Protein AF-A0A6M5Z4G3-F1 (afdb_monomer)

Foldseek 3Di:
DDDDDPPPPPPPPPDDDDDDDDDDPVVVVVLVVVCVVPVVDDSVNVVVVVVVVVQVVVQVVVPHHDPDPPDDPPPDDDDD

Secondary structure (DSSP, 8-state):
------------------------HHHHHHHHHHHHH-TT--HHHHHHHHHHHHHHHHHHHTTSPPPP-SS---TT----

Organism: NCBI:txid2774151

Structure (mmCIF, N/CA/C/O backbone):
data_AF-A0A6M5Z4G3-F1
#
_entry.id   AF-A0A6M5Z4G3-F1
#
loop_
_atom_site.group_PDB
_atom_site.id
_atom_site.type_symbol
_atom_site.label_atom_id
_atom_site.label_alt_id
_atom_site.label_comp_id
_atom_site.label_asym_id
_atom_site.label_entity_id
_atom_site.label_seq_id
_atom_site.pdbx_PDB_ins_code
_atom_site.Cartn_x
_atom_site.Cartn_y
_atom_site.Cartn_z
_atom_site.occupancy
_atom_site.B_iso_or_equiv
_atom_site.auth_seq_id
_atom_site.auth_comp_id
_atom_site.auth_asym_id
_atom_site.auth_atom_id
_atom_site.pdbx_PDB_model_num
ATOM 1 N N . MET A 1 1 ? -20.784 40.626 19.385 1.00 41.91 1 MET A N 1
ATOM 2 C CA . MET A 1 1 ? -21.431 40.309 18.094 1.00 41.91 1 MET A CA 1
ATOM 3 C C . MET A 1 1 ? -20.318 40.132 17.066 1.00 41.91 1 MET A C 1
ATOM 5 O O . MET A 1 1 ? -19.832 41.114 16.536 1.00 41.91 1 MET A O 1
ATOM 9 N N . THR A 1 2 ? -19.569 39.037 17.196 1.00 48.16 2 THR A N 1
ATOM 10 C CA . THR A 1 2 ? -19.585 37.842 16.322 1.00 48.16 2 THR A CA 1
ATOM 11 C C . THR A 1 2 ? -18.956 38.120 14.956 1.00 48.16 2 THR A C 1
ATOM 13 O O . THR A 1 2 ? -19.619 38.587 14.038 1.00 48.16 2 THR A O 1
ATOM 16 N N . ALA A 1 3 ? -17.655 37.836 14.856 1.00 52.25 3 ALA A N 1
ATOM 17 C CA . ALA A 1 3 ? -16.949 37.720 13.588 1.00 52.25 3 ALA A CA 1
ATOM 18 C C . ALA A 1 3 ? -17.498 36.505 12.814 1.00 52.25 3 ALA A C 1
ATOM 20 O O . ALA A 1 3 ? -17.714 35.457 13.433 1.00 52.25 3 ALA A O 1
ATOM 21 N N . PRO A 1 4 ? -17.732 36.606 11.496 1.00 52.06 4 PRO A N 1
ATOM 22 C CA . PRO A 1 4 ? -18.036 35.438 10.691 1.00 52.06 4 PRO A CA 1
ATOM 23 C C . PRO A 1 4 ? -16.745 34.633 10.526 1.00 52.06 4 PRO A C 1
ATOM 25 O O . PRO A 1 4 ? -15.761 35.112 9.970 1.00 52.06 4 PRO A O 1
ATOM 28 N N . VAL A 1 5 ? -16.740 33.411 11.056 1.00 58.34 5 VAL A N 1
ATOM 29 C CA . VAL A 1 5 ? -15.714 32.424 10.725 1.00 58.34 5 VAL A CA 1
ATOM 30 C C . VAL A 1 5 ? -15.942 32.010 9.279 1.00 58.34 5 VAL A C 1
ATOM 32 O O . VAL A 1 5 ? -16.908 31.323 8.948 1.00 58.34 5 VAL A O 1
ATOM 35 N N . GLU A 1 6 ? -15.076 32.515 8.412 1.00 46.47 6 GLU A N 1
ATOM 36 C CA . GLU A 1 6 ? -14.967 32.122 7.019 1.00 46.47 6 GLU A CA 1
ATOM 37 C C . GLU A 1 6 ? -14.668 30.618 7.001 1.00 46.47 6 GLU A C 1
ATOM 39 O O . GLU A 1 6 ? -13.584 30.161 7.364 1.00 46.47 6 GLU A O 1
ATOM 44 N N . GLN A 1 7 ? -15.694 29.823 6.700 1.00 50.28 7 GLN A N 1
ATOM 45 C CA . GLN A 1 7 ? -15.544 28.392 6.504 1.00 50.28 7 GLN A CA 1
ATOM 46 C C . GLN A 1 7 ? -14.801 28.206 5.188 1.00 50.28 7 GLN A C 1
ATOM 48 O O . GLN A 1 7 ? -15.411 28.171 4.122 1.00 50.28 7 GLN A O 1
ATOM 53 N N . THR A 1 8 ? -13.475 28.114 5.262 1.00 46.59 8 THR A N 1
ATOM 54 C CA . THR A 1 8 ? -12.653 27.616 4.163 1.00 46.59 8 THR A CA 1
ATOM 55 C C . THR A 1 8 ? -13.197 26.240 3.786 1.00 46.59 8 THR A C 1
ATOM 57 O O . THR A 1 8 ? -13.127 25.326 4.616 1.00 46.59 8 THR A O 1
ATOM 60 N N . PRO A 1 9 ? -13.762 26.039 2.581 1.00 47.16 9 PRO A N 1
ATOM 61 C CA . PRO A 1 9 ? -14.104 24.699 2.154 1.00 47.16 9 PRO A CA 1
ATOM 62 C C . PRO A 1 9 ? -12.791 23.927 2.079 1.00 47.16 9 PRO A C 1
ATOM 64 O O . PRO A 1 9 ? -11.882 24.298 1.335 1.00 47.16 9 PRO A O 1
ATOM 67 N N . ALA A 1 10 ? -12.688 22.891 2.914 1.00 51.66 10 ALA A N 1
ATOM 68 C CA . ALA A 1 10 ? -11.626 21.907 2.871 1.00 51.66 10 ALA A CA 1
ATOM 69 C C . ALA A 1 10 ? -11.434 21.509 1.410 1.00 51.66 10 ALA A C 1
ATOM 71 O O . ALA A 1 10 ? -12.310 20.890 0.801 1.00 51.66 10 ALA A O 1
ATOM 72 N N . SER A 1 11 ? -10.316 21.957 0.844 1.00 48.88 11 SER A N 1
ATOM 73 C CA . SER A 1 11 ? -9.908 21.622 -0.504 1.00 48.88 11 SER A CA 1
ATOM 74 C C . SER A 1 11 ? -9.906 20.102 -0.567 1.00 48.88 11 SER A C 1
ATOM 76 O O . SER A 1 11 ? -9.091 19.451 0.087 1.00 48.88 11 SER A O 1
ATOM 78 N N . ALA A 1 12 ? -10.887 19.527 -1.261 1.00 51.69 12 ALA A N 1
ATOM 79 C CA . ALA A 1 12 ? -10.891 18.118 -1.586 1.00 51.69 12 ALA A CA 1
ATOM 80 C C . ALA A 1 12 ? -9.664 17.909 -2.468 1.00 51.69 12 ALA A C 1
ATOM 82 O O . ALA A 1 12 ? -9.704 18.137 -3.677 1.00 51.69 12 ALA A O 1
ATOM 83 N N . ALA A 1 13 ? -8.543 17.578 -1.830 1.00 48.28 13 ALA A N 1
ATOM 84 C CA . ALA A 1 13 ? -7.294 17.314 -2.497 1.00 48.28 13 ALA A CA 1
ATOM 85 C C . ALA A 1 13 ? -7.519 16.100 -3.401 1.00 48.28 13 ALA A C 1
ATOM 87 O O . ALA A 1 13 ? -7.426 14.951 -2.981 1.00 48.28 13 ALA A O 1
ATOM 88 N N . LEU A 1 14 ? -7.802 16.367 -4.673 1.00 56.03 14 LEU A N 1
ATOM 89 C CA . LEU A 1 14 ? -7.659 15.443 -5.796 1.00 56.03 14 LEU A CA 1
ATOM 90 C C . LEU A 1 14 ? -6.162 15.153 -6.041 1.00 56.03 14 LEU A C 1
ATOM 92 O O . LEU A 1 14 ? -5.669 15.210 -7.166 1.00 56.03 14 LEU A O 1
ATOM 96 N N . GLY A 1 15 ? -5.406 14.911 -4.970 1.00 59.72 15 GLY A N 1
ATOM 97 C CA . GLY A 1 15 ? -3.968 14.704 -4.977 1.00 59.72 15 GLY A CA 1
ATOM 98 C C . GLY A 1 15 ? -3.661 13.246 -4.686 1.00 59.72 15 GLY A C 1
ATOM 99 O O . GLY A 1 15 ? -4.144 12.684 -3.710 1.00 59.72 15 GLY A O 1
ATOM 100 N N . ARG A 1 16 ? -2.839 12.618 -5.531 1.00 65.69 16 ARG A N 1
ATOM 101 C CA . ARG A 1 16 ? -2.225 11.331 -5.188 1.00 65.69 16 ARG A CA 1
ATOM 102 C C . ARG A 1 16 ? -1.363 11.527 -3.940 1.00 65.69 16 ARG A C 1
ATOM 104 O O . ARG A 1 16 ? -0.364 12.239 -4.002 1.00 65.69 16 ARG A O 1
ATOM 111 N N . GLU A 1 17 ? -1.734 10.891 -2.835 1.00 77.88 17 GLU A N 1
ATOM 112 C CA . GLU A 1 17 ? -0.952 10.910 -1.598 1.00 77.88 17 GLU A CA 1
ATOM 113 C C . GLU A 1 17 ? 0.145 9.835 -1.618 1.00 77.88 17 GLU A C 1
ATOM 115 O O . GLU A 1 17 ? -0.040 8.728 -2.133 1.00 77.88 17 GLU A O 1
ATOM 120 N N . LYS A 1 18 ? 1.317 10.156 -1.057 1.00 75.75 18 LYS A N 1
ATOM 121 C CA . LYS A 1 18 ? 2.432 9.209 -0.935 1.00 75.75 18 LYS A CA 1
ATOM 122 C C . LYS A 1 18 ? 2.311 8.442 0.379 1.00 75.75 18 LYS A C 1
ATOM 124 O O . LYS A 1 18 ? 2.576 8.989 1.444 1.00 75.75 18 LYS A O 1
ATOM 129 N N . LEU A 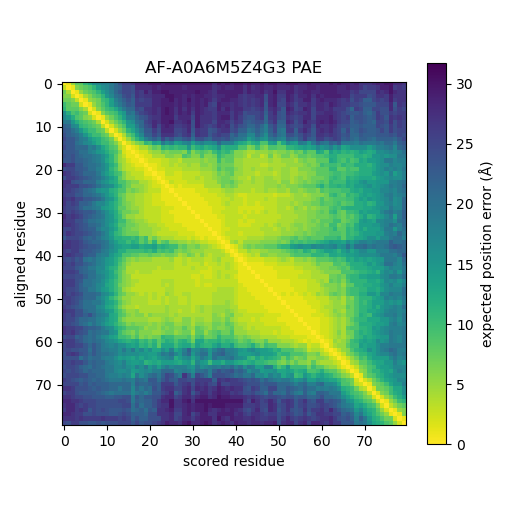1 19 ? 2.028 7.148 0.284 1.00 77.44 19 LEU A N 1
ATOM 130 C CA . LEU A 1 19 ? 2.066 6.219 1.410 1.00 77.44 19 LEU A CA 1
ATOM 131 C C . LEU A 1 19 ? 3.350 5.380 1.348 1.00 77.44 19 LEU A C 1
ATOM 133 O O . LEU A 1 19 ? 3.562 4.634 0.393 1.00 77.44 19 LEU A O 1
ATOM 137 N N . THR A 1 20 ? 4.212 5.501 2.361 1.00 83.38 20 THR A N 1
ATOM 138 C CA . THR A 1 20 ? 5.387 4.624 2.517 1.00 83.38 20 THR A CA 1
ATOM 139 C C . THR A 1 20 ? 5.077 3.588 3.585 1.00 83.38 20 THR A C 1
ATOM 141 O O . THR A 1 20 ? 4.814 3.951 4.727 1.00 83.38 20 THR A O 1
ATOM 144 N N . VAL A 1 21 ? 5.116 2.310 3.220 1.00 83.38 21 VAL A N 1
ATOM 145 C CA . VAL A 1 21 ? 4.918 1.191 4.147 1.00 83.38 21 VAL A CA 1
ATOM 146 C C . VAL A 1 21 ? 6.042 0.184 3.990 1.00 83.38 21 VAL A C 1
ATOM 148 O O . VAL A 1 21 ? 6.581 -0.007 2.898 1.00 83.38 21 VAL A O 1
ATOM 151 N N . HIS A 1 22 ? 6.382 -0.476 5.089 1.00 86.31 22 HIS A N 1
ATOM 152 C CA . HIS A 1 22 ? 7.282 -1.615 5.067 1.00 86.31 22 HIS A CA 1
ATOM 153 C C . HIS A 1 22 ? 6.456 -2.872 4.799 1.00 86.31 22 HIS A C 1
ATOM 155 O O . HIS A 1 22 ? 5.531 -3.182 5.544 1.00 86.31 22 HIS A O 1
ATOM 161 N N . LEU A 1 23 ? 6.776 -3.566 3.711 1.00 84.19 23 LEU A N 1
ATOM 162 C CA . LEU A 1 23 ? 6.161 -4.833 3.332 1.00 84.19 23 LEU A CA 1
ATOM 163 C C . LEU A 1 23 ? 7.215 -5.933 3.372 1.00 84.19 23 LEU A C 1
ATOM 165 O O . LEU A 1 23 ? 8.408 -5.666 3.222 1.00 84.19 23 LEU A O 1
A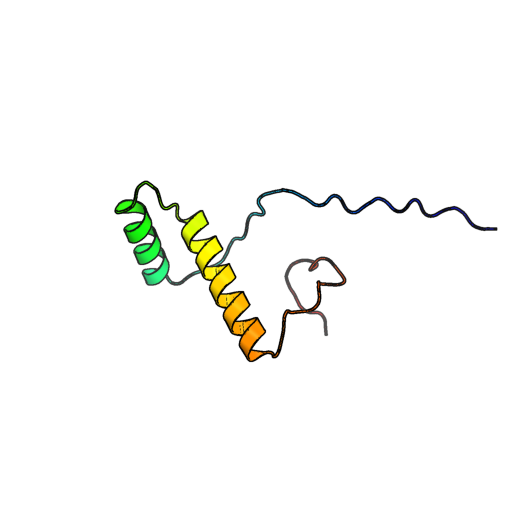TOM 169 N N . ASP A 1 24 ? 6.754 -7.170 3.519 1.00 90.62 24 ASP A N 1
ATOM 170 C CA . ASP A 1 24 ? 7.619 -8.335 3.412 1.00 90.62 24 ASP A CA 1
ATOM 171 C C . ASP A 1 24 ? 8.301 -8.407 2.031 1.00 90.62 24 ASP A C 1
ATOM 173 O O . ASP A 1 24 ? 7.687 -8.149 0.987 1.00 90.62 24 ASP A O 1
ATOM 177 N N . GLY A 1 25 ? 9.586 -8.772 2.019 1.00 88.38 25 GLY A N 1
ATOM 178 C CA . GLY A 1 25 ? 10.394 -8.811 0.800 1.00 88.38 25 GLY A CA 1
ATOM 179 C C . GLY A 1 25 ? 9.868 -9.795 -0.250 1.00 88.38 25 GLY A C 1
ATOM 180 O O . GLY A 1 25 ? 9.933 -9.504 -1.450 1.00 88.38 25 GLY A O 1
ATOM 181 N N . ALA A 1 26 ? 9.290 -10.925 0.170 1.00 89.38 26 ALA A N 1
ATOM 182 C CA . ALA A 1 26 ? 8.697 -11.894 -0.747 1.00 89.38 26 ALA A CA 1
ATOM 183 C C . ALA A 1 26 ? 7.436 -11.326 -1.414 1.00 89.38 26 ALA A C 1
ATOM 185 O O . ALA A 1 26 ? 7.240 -11.499 -2.622 1.00 89.38 26 ALA A O 1
ATOM 186 N N . LEU A 1 27 ? 6.619 -10.579 -0.663 1.00 87.06 27 LEU A N 1
ATOM 187 C CA . LEU A 1 27 ? 5.443 -9.900 -1.205 1.00 87.06 27 LEU A CA 1
ATOM 188 C C . LEU A 1 27 ? 5.843 -8.827 -2.226 1.00 87.06 27 LEU A C 1
ATOM 190 O O . LEU A 1 27 ? 5.286 -8.790 -3.325 1.00 87.06 27 LEU A O 1
ATOM 194 N N . VAL A 1 28 ? 6.851 -8.007 -1.911 1.00 87.38 28 VAL A N 1
ATOM 195 C CA . VAL A 1 28 ? 7.375 -6.986 -2.836 1.00 87.38 28 VAL A CA 1
ATOM 196 C C . VAL A 1 28 ? 7.864 -7.621 -4.138 1.00 87.38 28 VAL A C 1
ATOM 198 O O . VAL A 1 28 ? 7.542 -7.125 -5.220 1.00 87.38 28 VAL A O 1
ATOM 201 N N . ASN A 1 29 ? 8.597 -8.734 -4.065 1.00 91.31 29 ASN A N 1
ATOM 202 C CA . ASN A 1 29 ? 9.046 -9.451 -5.261 1.00 91.31 29 ASN A CA 1
ATOM 203 C C . ASN A 1 29 ? 7.874 -9.995 -6.085 1.00 91.31 29 ASN A C 1
ATOM 205 O O . ASN A 1 29 ? 7.882 -9.879 -7.309 1.00 91.31 29 ASN A O 1
ATOM 209 N N . ARG A 1 30 ? 6.823 -10.510 -5.442 1.00 88.81 30 ARG A N 1
ATOM 210 C CA . ARG A 1 30 ? 5.620 -10.972 -6.147 1.00 88.81 30 ARG A CA 1
ATOM 211 C C . ARG A 1 30 ? 4.914 -9.837 -6.887 1.00 88.81 30 ARG A C 1
ATOM 213 O O . ARG A 1 30 ? 4.511 -10.016 -8.035 1.00 88.81 30 ARG A O 1
ATOM 220 N N . VAL A 1 31 ? 4.811 -8.666 -6.258 1.00 87.38 31 VAL A N 1
ATOM 221 C CA . VAL A 1 31 ? 4.218 -7.469 -6.872 1.00 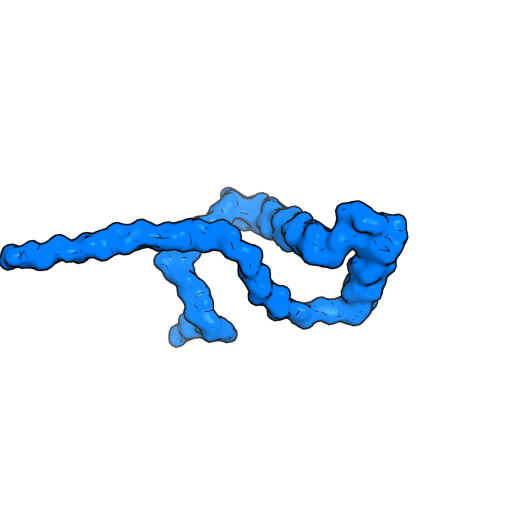87.38 31 VAL A CA 1
ATOM 222 C C . VAL A 1 31 ? 5.062 -6.985 -8.055 1.00 87.38 31 VAL A C 1
ATOM 224 O O . VAL A 1 31 ? 4.510 -6.689 -9.115 1.00 87.38 31 VAL A O 1
ATOM 227 N N . LYS A 1 32 ? 6.394 -6.968 -7.917 1.00 87.38 32 LYS A N 1
ATOM 228 C CA . LYS A 1 32 ? 7.313 -6.648 -9.023 1.00 87.38 32 LYS A CA 1
ATOM 229 C C . LYS A 1 32 ? 7.157 -7.623 -10.188 1.00 87.38 32 LYS A C 1
ATOM 231 O O . LYS A 1 32 ? 7.033 -7.176 -11.322 1.00 87.38 32 LYS A O 1
ATOM 236 N N . ASN A 1 33 ? 7.085 -8.925 -9.917 1.00 90.88 33 ASN A N 1
ATOM 237 C CA . ASN A 1 33 ? 6.874 -9.945 -10.946 1.00 90.88 33 ASN A CA 1
ATOM 238 C C . ASN A 1 33 ? 5.532 -9.752 -11.666 1.00 90.88 33 ASN A C 1
ATOM 240 O O . ASN A 1 33 ? 5.479 -9.801 -12.891 1.00 90.88 33 ASN A O 1
ATOM 244 N N . ALA A 1 34 ? 4.451 -9.485 -10.928 1.00 87.31 34 ALA A N 1
ATOM 245 C CA . ALA A 1 34 ? 3.134 -9.251 -11.516 1.00 87.31 34 ALA A CA 1
ATOM 246 C C . ALA A 1 34 ? 3.106 -8.012 -12.429 1.00 87.31 34 ALA A C 1
ATOM 248 O O . ALA A 1 34 ? 2.496 -8.059 -13.497 1.00 87.31 34 ALA A O 1
ATOM 249 N N . ALA A 1 35 ? 3.788 -6.932 -12.035 1.00 87.12 35 ALA A N 1
ATOM 250 C CA . ALA A 1 35 ? 3.931 -5.728 -12.854 1.00 87.12 35 ALA A CA 1
ATOM 251 C C . ALA A 1 35 ? 4.872 -5.938 -14.055 1.00 87.12 35 ALA A C 1
ATOM 253 O O . ALA A 1 35 ? 4.643 -5.377 -15.121 1.00 87.12 35 ALA A O 1
ATOM 254 N N . TYR A 1 36 ? 5.907 -6.770 -13.906 1.00 85.38 36 TYR A N 1
ATOM 255 C CA . TYR A 1 36 ? 6.835 -7.110 -14.986 1.00 85.38 36 TYR A CA 1
ATOM 256 C C . TYR A 1 36 ? 6.140 -7.880 -16.116 1.00 85.38 36 TYR A C 1
ATOM 258 O O . TYR A 1 36 ? 6.295 -7.539 -17.285 1.00 85.38 36 TYR A O 1
ATOM 266 N N . TRP A 1 37 ? 5.331 -8.887 -15.771 1.00 88.81 37 TRP A N 1
ATOM 267 C CA . TRP A 1 37 ? 4.611 -9.703 -16.754 1.00 88.81 37 TRP A CA 1
ATOM 268 C C . TRP A 1 37 ? 3.380 -9.011 -17.351 1.00 88.81 37 TRP A C 1
ATOM 270 O O . TRP A 1 37 ? 2.922 -9.407 -18.420 1.00 88.81 37 TRP A O 1
ATOM 280 N N . ASN A 1 38 ? 2.850 -7.972 -16.697 1.00 83.88 38 ASN A N 1
ATOM 281 C CA . ASN A 1 38 ? 1.704 -7.213 -17.188 1.00 83.88 38 ASN A CA 1
ATOM 282 C C . ASN A 1 38 ? 2.056 -5.731 -17.377 1.00 83.88 38 ASN A C 1
ATOM 284 O O . ASN A 1 38 ? 1.895 -4.946 -16.443 1.00 83.88 38 ASN A O 1
ATOM 288 N N . PRO A 1 39 ? 2.395 -5.288 -18.601 1.00 74.56 39 PRO A N 1
ATOM 289 C CA . PRO A 1 39 ? 2.791 -3.898 -18.858 1.00 74.56 39 PRO A CA 1
ATOM 290 C C . PRO A 1 39 ? 1.664 -2.875 -18.623 1.00 74.56 39 PRO A C 1
ATOM 292 O O . PRO A 1 39 ? 1.909 -1.675 -18.550 1.00 74.56 39 PRO A O 1
ATOM 295 N N . ARG A 1 40 ? 0.413 -3.334 -18.485 1.00 79.38 40 ARG A N 1
ATOM 296 C CA . ARG A 1 40 ? -0.754 -2.498 -18.151 1.00 79.38 40 ARG A CA 1
ATOM 297 C C . ARG A 1 40 ? -0.997 -2.375 -16.640 1.00 79.38 40 ARG A C 1
ATOM 299 O O . ARG A 1 40 ? -1.894 -1.635 -16.233 1.00 79.38 40 ARG A O 1
ATOM 306 N N . LEU A 1 41 ? -0.245 -3.108 -15.816 1.00 80.88 41 LEU A N 1
ATOM 307 C CA . LEU A 1 41 ? -0.427 -3.200 -14.371 1.00 80.88 41 LEU A CA 1
ATOM 308 C C . LEU A 1 41 ? 0.763 -2.541 -13.664 1.00 80.88 41 LEU A C 1
ATOM 310 O O . LEU A 1 41 ? 1.887 -3.026 -13.718 1.00 80.88 41 LEU A O 1
ATOM 314 N N . THR A 1 42 ? 0.527 -1.418 -12.988 1.00 86.50 42 THR A N 1
ATOM 315 C CA . THR A 1 42 ? 1.572 -0.748 -12.205 1.00 86.50 42 THR A CA 1
ATOM 316 C C . THR A 1 42 ? 1.555 -1.240 -10.763 1.00 86.50 42 THR A C 1
ATOM 318 O O . THR A 1 42 ? 0.499 -1.558 -10.220 1.00 86.50 42 THR A O 1
ATOM 321 N N . ILE A 1 43 ? 2.719 -1.231 -10.108 1.00 85.56 43 ILE A N 1
ATOM 322 C CA . ILE A 1 43 ? 2.848 -1.540 -8.673 1.00 85.56 43 ILE A CA 1
ATOM 323 C C . ILE A 1 43 ? 1.873 -0.689 -7.845 1.00 85.56 43 ILE A C 1
ATOM 325 O O . ILE A 1 43 ? 1.198 -1.205 -6.961 1.00 85.56 43 ILE A O 1
ATOM 329 N N . ALA A 1 44 ? 1.744 0.597 -8.187 1.00 84.50 44 ALA A N 1
ATOM 330 C CA . ALA A 1 44 ? 0.810 1.511 -7.539 1.00 84.50 44 ALA A CA 1
ATOM 331 C C . ALA A 1 44 ? -0.653 1.067 -7.694 1.00 84.50 44 ALA A C 1
ATOM 333 O O . ALA A 1 44 ? -1.387 1.071 -6.713 1.00 84.50 44 ALA A O 1
ATOM 334 N N . ARG A 1 45 ? -1.076 0.624 -8.888 1.00 85.25 45 ARG A N 1
ATOM 335 C CA . ARG A 1 45 ? -2.440 0.108 -9.091 1.00 85.25 45 ARG A CA 1
ATOM 336 C C . ARG A 1 45 ? -2.699 -1.199 -8.353 1.00 85.25 45 ARG A C 1
ATOM 338 O O . ARG A 1 45 ? -3.797 -1.382 -7.842 1.00 85.25 45 ARG A O 1
ATOM 345 N N . ILE A 1 46 ? -1.710 -2.091 -8.290 1.00 87.94 46 ILE A N 1
ATOM 346 C CA . ILE A 1 46 ? -1.818 -3.333 -7.511 1.00 87.94 46 ILE A CA 1
ATOM 347 C C . ILE A 1 46 ? -1.996 -2.995 -6.026 1.00 87.94 46 ILE A C 1
ATOM 349 O O . ILE A 1 46 ? -2.870 -3.558 -5.373 1.00 87.94 46 ILE A O 1
ATOM 353 N N . ALA A 1 47 ? -1.201 -2.053 -5.510 1.00 86.56 47 ALA A N 1
ATOM 354 C CA . ALA A 1 47 ? -1.290 -1.607 -4.125 1.00 86.56 47 ALA A CA 1
ATOM 355 C C . ALA A 1 47 ? -2.640 -0.940 -3.822 1.00 86.56 47 ALA A C 1
ATOM 357 O O . ALA A 1 47 ? -3.289 -1.312 -2.852 1.00 86.56 47 ALA A O 1
ATOM 358 N N . GLU A 1 48 ? -3.096 -0.015 -4.669 1.00 85.56 48 GLU A N 1
ATOM 359 C CA . GLU A 1 48 ? -4.387 0.668 -4.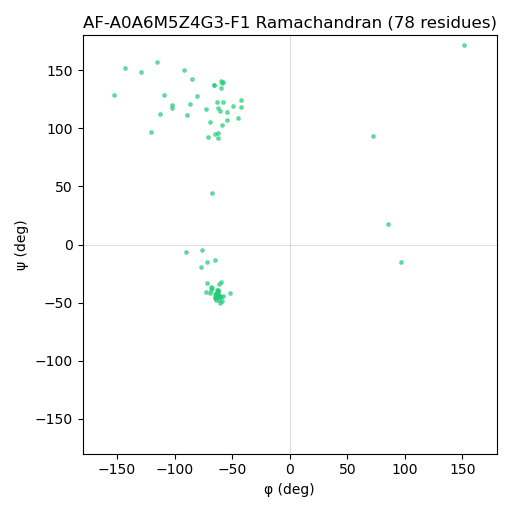511 1.00 85.56 48 GLU A CA 1
ATOM 360 C C . GLU A 1 48 ? -5.557 -0.325 -4.496 1.00 85.56 48 GLU A C 1
ATOM 362 O O . GLU A 1 48 ? -6.382 -0.296 -3.583 1.00 85.56 48 GLU A O 1
ATOM 367 N N . ALA A 1 49 ? -5.596 -1.252 -5.459 1.00 87.06 49 ALA A N 1
ATOM 368 C CA . ALA A 1 49 ? -6.635 -2.276 -5.522 1.00 87.06 49 ALA A CA 1
ATOM 369 C C . ALA A 1 49 ? -6.591 -3.219 -4.310 1.00 87.06 49 ALA A C 1
ATOM 371 O O . ALA A 1 49 ? -7.632 -3.534 -3.739 1.00 87.06 49 ALA A O 1
ATOM 372 N N . GLY A 1 50 ? -5.396 -3.644 -3.889 1.00 87.38 50 GLY A N 1
ATOM 373 C CA . GLY A 1 50 ? -5.225 -4.514 -2.726 1.00 87.38 50 GLY A CA 1
ATOM 374 C C . GLY A 1 50 ? -5.656 -3.846 -1.420 1.00 87.38 50 GLY A C 1
ATOM 375 O O . GLY A 1 50 ? -6.386 -4.452 -0.640 1.00 87.38 50 GLY A O 1
ATOM 376 N N . ILE A 1 51 ? -5.258 -2.587 -1.207 1.00 85.88 51 ILE A N 1
ATOM 377 C CA . ILE A 1 51 ? -5.658 -1.797 -0.03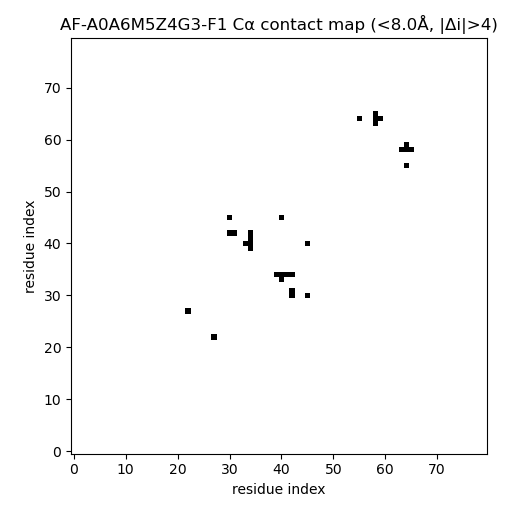5 1.00 85.88 51 ILE A CA 1
ATOM 378 C C . ILE A 1 51 ? -7.176 -1.616 -0.016 1.00 85.88 51 ILE A C 1
ATOM 380 O O . ILE A 1 51 ? -7.794 -1.819 1.024 1.00 85.88 51 ILE A O 1
ATOM 384 N N . ARG A 1 52 ? -7.789 -1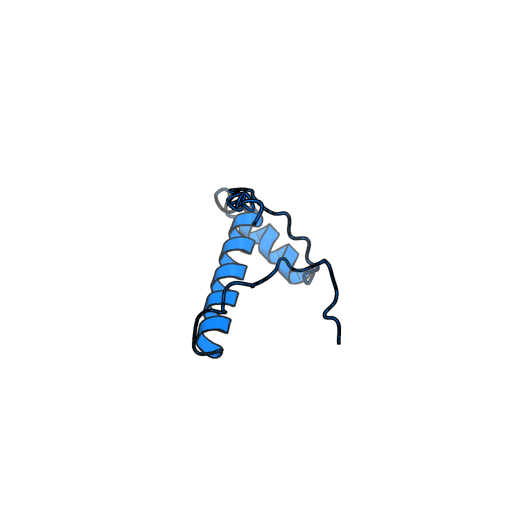.295 -1.160 1.00 85.25 52 ARG A N 1
ATOM 385 C CA . ARG A 1 52 ? -9.243 -1.132 -1.265 1.00 85.25 52 ARG A CA 1
ATOM 386 C C . ARG A 1 52 ? -9.992 -2.413 -0.895 1.00 85.25 52 ARG A C 1
ATOM 388 O O . ARG A 1 52 ? -10.855 -2.367 -0.028 1.00 85.25 52 ARG A O 1
ATOM 395 N N . LEU A 1 53 ? -9.605 -3.551 -1.474 1.00 86.69 53 LEU A N 1
ATOM 396 C CA . LEU A 1 53 ? -10.221 -4.847 -1.170 1.00 86.69 53 LEU A CA 1
ATOM 397 C C . LEU A 1 53 ? -10.042 -5.245 0.300 1.00 86.69 53 LEU A C 1
ATOM 399 O O . LEU A 1 53 ? -10.959 -5.797 0.908 1.00 86.69 53 LEU A O 1
ATOM 403 N N . ALA A 1 54 ? -8.867 -4.967 0.874 1.00 85.50 54 ALA A N 1
ATOM 404 C CA . ALA A 1 54 ? -8.605 -5.221 2.284 1.00 85.50 54 ALA A CA 1
ATOM 405 C C . ALA A 1 54 ? -9.508 -4.361 3.180 1.00 85.50 54 ALA A C 1
ATOM 407 O O . ALA A 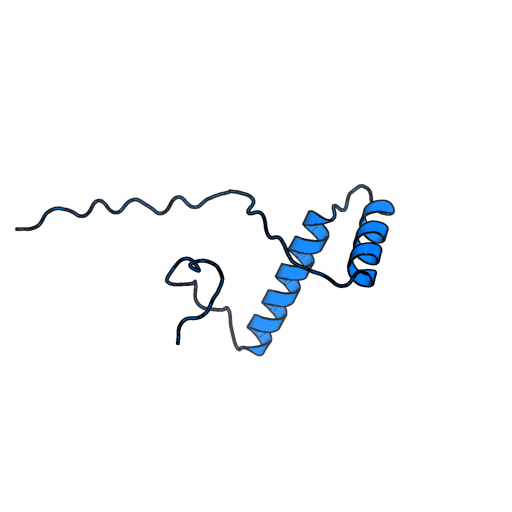1 54 ? -10.119 -4.897 4.099 1.00 85.50 54 ALA A O 1
ATOM 408 N N . ILE A 1 55 ? -9.653 -3.064 2.884 1.00 82.81 55 ILE A N 1
ATOM 409 C CA . ILE A 1 55 ? -10.557 -2.169 3.620 1.00 82.81 55 ILE A CA 1
ATOM 410 C C . ILE A 1 55 ? -12.003 -2.653 3.496 1.00 82.81 55 ILE A C 1
ATOM 412 O O . ILE A 1 55 ? -12.650 -2.832 4.517 1.00 82.81 55 ILE A O 1
ATOM 416 N N . GLU A 1 56 ? -12.482 -2.974 2.291 1.00 83.19 56 GLU A N 1
ATOM 417 C CA . GLU A 1 56 ? -13.846 -3.486 2.084 1.00 83.19 56 GLU A CA 1
ATOM 418 C C . GLU A 1 56 ? -14.107 -4.793 2.851 1.00 83.19 56 GLU A C 1
ATOM 420 O O . GLU A 1 56 ? -15.232 -5.071 3.270 1.00 83.19 56 GLU A O 1
ATOM 425 N N . GLN A 1 57 ? -13.087 -5.639 3.022 1.00 81.75 57 GLN A N 1
ATOM 426 C CA . GLN A 1 57 ? -13.199 -6.858 3.821 1.00 81.75 57 GLN A CA 1
ATOM 427 C C . GLN A 1 57 ? -13.265 -6.553 5.320 1.00 81.75 57 GLN A C 1
ATOM 429 O O . GLN A 1 57 ? -14.062 -7.175 6.022 1.00 81.75 57 GLN A O 1
ATOM 434 N N . VAL A 1 58 ? -12.459 -5.605 5.794 1.00 82.00 58 VAL A N 1
ATOM 435 C CA . VAL A 1 58 ? -12.441 -5.180 7.197 1.00 82.00 58 VAL A CA 1
ATOM 436 C C . VAL A 1 58 ? -13.731 -4.431 7.556 1.00 82.00 58 VAL A C 1
ATOM 438 O O . VAL A 1 58 ? -14.317 -4.701 8.595 1.00 82.00 58 VAL A O 1
ATOM 441 N N . GLU A 1 59 ? -14.235 -3.557 6.685 1.00 81.44 59 GLU A N 1
ATOM 442 C CA . GLU A 1 59 ? -15.515 -2.857 6.865 1.00 81.44 59 GLU A CA 1
ATOM 443 C C . GLU A 1 59 ? -16.695 -3.831 6.920 1.00 81.44 59 GLU A C 1
ATOM 445 O O . GLU A 1 59 ? -17.592 -3.679 7.748 1.00 81.44 59 GLU A O 1
ATOM 450 N N . ARG A 1 60 ? -16.684 -4.875 6.080 1.00 79.12 60 ARG A N 1
ATOM 451 C CA . ARG A 1 60 ? -17.700 -5.935 6.147 1.00 79.12 60 ARG A CA 1
ATOM 452 C C . ARG A 1 60 ? -17.655 -6.698 7.468 1.00 79.12 60 ARG A C 1
ATOM 454 O O . ARG A 1 60 ? -18.715 -6.976 8.018 1.00 79.12 60 ARG A O 1
ATOM 461 N N . ASP A 1 61 ? -16.464 -7.019 7.967 1.00 77.31 61 ASP A N 1
ATOM 462 C CA . ASP A 1 61 ? -16.285 -7.723 9.245 1.00 77.31 61 ASP A CA 1
ATOM 463 C C . ASP A 1 61 ? -16.681 -6.846 10.447 1.00 77.31 61 ASP A C 1
ATOM 465 O O . ASP A 1 61 ? -17.322 -7.306 11.387 1.00 77.31 61 ASP A O 1
ATOM 469 N N . ASN A 1 62 ? -16.400 -5.543 10.363 1.00 74.44 62 ASN A N 1
ATOM 4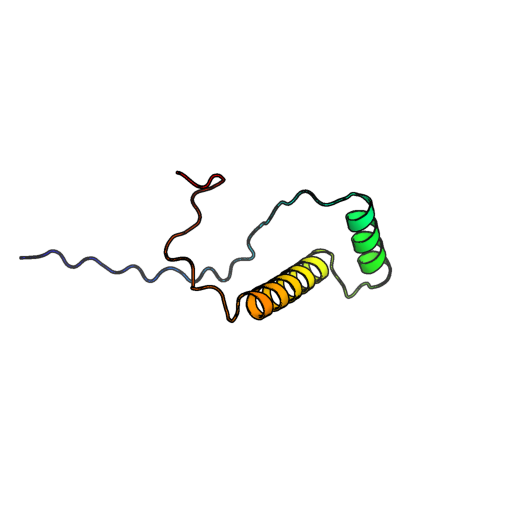70 C CA . ASN A 1 62 ? -16.725 -4.545 11.381 1.00 74.44 62 ASN A CA 1
ATOM 471 C C . ASN A 1 62 ? -18.216 -4.135 11.400 1.00 74.44 62 ASN A C 1
ATOM 473 O O . ASN A 1 62 ? -18.634 -3.373 12.270 1.00 74.44 62 ASN A O 1
ATOM 477 N N . GLY A 1 63 ? -19.033 -4.625 10.460 1.00 73.00 63 GLY A N 1
ATOM 478 C CA . GLY A 1 63 ? -20.472 -4.340 10.400 1.00 73.00 63 GLY A CA 1
ATOM 479 C C . GLY A 1 63 ? -20.851 -3.047 9.668 1.00 73.00 63 GLY A C 1
ATOM 480 O O . GLY A 1 63 ? -21.971 -2.561 9.830 1.00 73.00 63 GLY A O 1
ATOM 481 N N . GLY A 1 64 ? -19.954 -2.485 8.856 1.00 67.62 64 GLY A N 1
ATOM 482 C CA . GLY A 1 64 ? -20.216 -1.298 8.044 1.00 67.62 64 GLY A CA 1
ATOM 483 C C . GLY A 1 64 ? -18.968 -0.463 7.763 1.00 67.62 64 GLY A C 1
ATOM 484 O O . GLY A 1 64 ? -17.897 -0.698 8.323 1.00 67.62 64 GLY A O 1
ATOM 485 N N . ALA A 1 65 ? -19.122 0.532 6.887 1.00 68.31 65 ALA A N 1
ATOM 486 C CA . ALA A 1 65 ? -18.051 1.465 6.558 1.00 68.31 65 ALA A CA 1
ATOM 487 C C . ALA A 1 65 ? -17.567 2.217 7.804 1.00 68.31 65 ALA A C 1
ATOM 489 O O . ALA A 1 65 ? -18.376 2.621 8.649 1.00 68.31 65 ALA A O 1
ATOM 490 N N . TYR A 1 66 ? -16.257 2.437 7.907 1.00 68.06 66 TYR A N 1
ATOM 491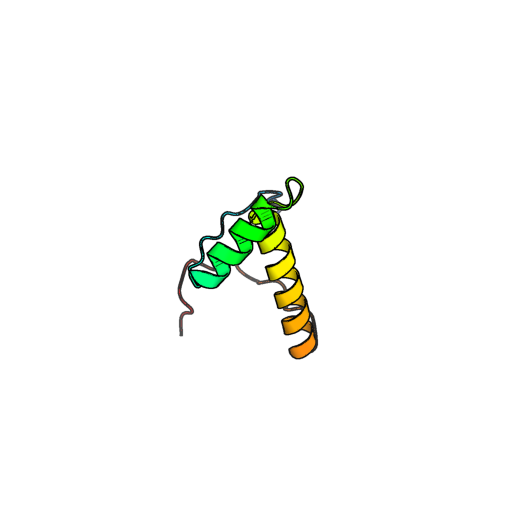 C CA . TYR A 1 66 ? -15.720 3.218 9.019 1.00 68.06 66 TYR A CA 1
ATOM 492 C C . TYR A 1 66 ? -16.206 4.673 8.924 1.00 68.06 66 TYR A C 1
ATOM 494 O O . TYR A 1 66 ? -16.207 5.250 7.830 1.00 68.06 66 TYR A O 1
ATOM 502 N N . PRO A 1 67 ? -16.608 5.303 10.047 1.00 62.28 67 PRO A N 1
ATOM 503 C CA . PRO A 1 67 ? -16.979 6.709 10.035 1.00 62.28 67 PRO A CA 1
ATOM 504 C C . PRO A 1 67 ? -15.810 7.549 9.515 1.00 62.28 67 PRO A C 1
ATOM 506 O O . PRO A 1 67 ? -14.639 7.292 9.814 1.00 62.28 67 PRO A O 1
ATOM 509 N N . ARG A 1 68 ? -16.129 8.562 8.702 1.00 56.66 68 ARG A N 1
ATOM 510 C CA . ARG A 1 68 ? -15.132 9.482 8.156 1.00 56.66 68 ARG A CA 1
ATOM 511 C C . ARG A 1 68 ? -14.391 10.132 9.323 1.00 56.66 68 ARG A C 1
ATOM 513 O O . ARG A 1 68 ? -15.018 10.766 10.161 1.00 56.66 68 ARG A O 1
ATOM 520 N N . ARG A 1 69 ? -13.066 9.975 9.347 1.00 56.94 69 ARG A N 1
ATOM 521 C CA . ARG A 1 69 ? -12.163 10.599 10.325 1.00 56.94 69 ARG A CA 1
ATOM 522 C C . ARG A 1 69 ? -12.545 12.069 10.575 1.00 56.94 69 ARG A C 1
ATOM 524 O O . ARG A 1 69 ? -12.515 12.867 9.641 1.00 56.94 69 ARG A O 1
ATOM 531 N N . GLU A 1 70 ? -12.906 12.400 11.818 1.00 50.00 70 GLU A N 1
ATOM 532 C CA . GLU A 1 70 ? -13.298 13.758 12.249 1.00 50.00 70 GLU A CA 1
ATOM 533 C C . GLU A 1 70 ? -12.103 14.726 12.316 1.00 50.00 70 GLU A C 1
ATOM 535 O O . GLU A 1 70 ? -12.281 15.940 12.320 1.00 50.00 70 GLU A O 1
ATOM 540 N N . ALA A 1 71 ? -10.876 14.198 12.297 1.00 50.16 71 ALA A N 1
ATOM 541 C CA . ALA A 1 71 ? -9.646 14.969 12.197 1.00 50.16 71 ALA A CA 1
ATOM 542 C C . ALA A 1 71 ? -8.609 14.243 11.327 1.00 50.16 71 ALA A C 1
ATOM 544 O O . ALA A 1 71 ? -8.591 13.011 11.231 1.00 50.16 71 ALA A O 1
ATOM 545 N N . GLU A 1 72 ? -7.733 15.017 10.688 1.00 49.22 72 GLU A N 1
ATOM 546 C CA . GLU A 1 72 ? -6.544 14.497 10.016 1.00 49.22 72 GLU A CA 1
ATOM 547 C C . GLU A 1 72 ? -5.667 13.773 11.049 1.00 49.22 72 GLU A C 1
ATOM 549 O O . GLU A 1 72 ? -5.475 14.262 12.164 1.00 49.22 72 GLU A O 1
ATOM 554 N N . LEU A 1 73 ? -5.173 12.578 10.711 1.00 52.75 73 LEU A N 1
ATOM 555 C CA . LEU A 1 73 ? -4.264 11.835 11.580 1.00 52.75 73 LEU A CA 1
ATOM 556 C C . LEU A 1 73 ? -2.962 12.638 11.706 1.00 52.75 73 LEU A C 1
ATOM 558 O O . LEU A 1 73 ? -2.081 12.524 10.855 1.00 52.75 73 LEU A O 1
ATOM 562 N N . LEU A 1 74 ? -2.849 13.444 12.769 1.00 48.03 74 LEU A N 1
ATOM 563 C CA . LEU A 1 74 ? -1.583 14.008 13.232 1.00 48.03 74 LEU A CA 1
ATOM 564 C C . LEU A 1 74 ? -0.582 12.857 13.317 1.00 48.03 74 LEU A C 1
ATOM 566 O O . LEU A 1 74 ? -0.825 11.854 13.990 1.00 48.03 74 LEU A O 1
ATOM 570 N N . GLY A 1 75 ? 0.494 12.976 12.544 1.00 43.03 75 GLY A N 1
ATOM 571 C CA . GLY A 1 75 ? 1.419 11.891 12.265 1.00 43.03 75 GLY A CA 1
ATOM 572 C C . GLY A 1 75 ? 1.774 11.039 13.488 1.00 43.03 75 GLY A C 1
ATOM 573 O O . GLY A 1 75 ? 2.320 11.515 14.478 1.00 43.03 75 GLY A O 1
ATOM 574 N N . GLY A 1 76 ? 1.540 9.735 13.358 1.00 51.06 76 GLY A N 1
ATOM 575 C CA . GLY A 1 76 ? 2.458 8.728 13.877 1.00 51.06 76 GLY A CA 1
ATOM 576 C C . GLY A 1 76 ? 2.185 8.101 15.243 1.00 51.06 76 GLY A C 1
ATOM 577 O O . GLY A 1 76 ? 2.785 7.056 15.482 1.00 51.06 76 GLY A O 1
ATOM 578 N N . ARG A 1 77 ? 1.316 8.615 16.126 1.00 44.06 77 ARG A N 1
ATOM 579 C CA . ARG A 1 77 ? 1.023 7.915 17.399 1.00 44.06 77 ARG A CA 1
ATOM 580 C C . ARG A 1 77 ? -0.376 8.202 17.962 1.00 44.06 77 ARG A C 1
ATOM 582 O O . ARG A 1 77 ? -0.704 9.368 18.155 1.00 44.06 77 ARG A O 1
ATOM 589 N N . PRO A 1 78 ? -1.166 7.167 18.305 1.00 47.41 78 PRO A N 1
ATOM 590 C CA . PRO A 1 78 ? -2.337 7.343 19.154 1.00 47.41 78 PRO A CA 1
ATOM 591 C C . PRO A 1 78 ? -1.893 7.835 20.540 1.00 47.41 78 PRO A C 1
ATOM 593 O O . PRO A 1 78 ? -1.059 7.208 21.197 1.00 47.41 78 PRO A O 1
ATOM 596 N N . ILE A 1 79 ? -2.428 8.985 20.944 1.00 53.88 79 ILE A N 1
ATOM 597 C CA . ILE A 1 79 ? -2.286 9.564 22.283 1.00 53.88 79 ILE A CA 1
ATOM 598 C C . ILE A 1 79 ? -3.293 8.852 23.193 1.00 53.88 79 ILE A C 1
ATOM 600 O O . ILE A 1 79 ? -4.467 8.747 22.838 1.00 53.88 79 ILE A O 1
ATOM 604 N N . LYS A 1 80 ? -2.817 8.335 24.326 1.00 48.50 80 LYS A N 1
ATOM 605 C CA . LYS A 1 80 ? -3.658 7.928 25.455 1.00 48.50 80 LYS A CA 1
ATOM 606 C C . LYS A 1 80 ? -3.761 9.091 26.431 1.00 48.50 80 LYS A C 1
ATOM 608 O O . LYS A 1 80 ? -2.757 9.834 26.521 1.00 48.50 80 LYS A O 1
#

pLDDT: mean 71.28, std 16.48, range [41.91, 91.31]

Sequence (80 aa):
MTAPVEQTPASAALGREKLTVHLDGALVNRVKNAAYWNPRLTIARIAEAGIRLAIEQVERDNGGAYPRREAELLGGRPIK

Mean predicted aligned error: 13.84 Å

Radius of gyration: 18.65 Å; Cα contacts (8 Å, |Δi|>4): 15; chains: 1; bounding box: 32×52×44 Å

Solvent-accessible surface area (backbone atoms only — not comparable to full-atom values): 5475 Å² total; per-residue (Å²): 137,80,81,84,80,80,77,73,76,77,74,79,72,92,59,91,77,90,82,87,78,92,71,58,68,70,59,53,50,51,45,51,50,55,26,66,80,30,88,91,43,48,60,67,57,55,48,52,53,51,52,49,55,49,49,56,51,49,22,59,74,70,74,42,79,76,77,78,73,93,59,81,80,68,82,92,64,92,84,128